Protein AF-A0A2K1WWA9-F1 (afdb_monomer)

Solvent-accessible surface area (backbone atoms only — not comparable to full-atom values): 3937 Å² total; per-residue (Å²): 135,72,87,88,79,85,84,83,67,69,44,49,38,60,68,67,35,41,86,23,69,88,49,98,77,73,84,46,57,80,74,65,54,73,65,60,52,51,51,52,53,54,52,49,52,58,54,64,74,56,73,54,63,69,60,59,60,72,79,104

Sequence (60 aa):
MPEPRWVISMGSCANGGGYYHYSYSVFRGCPPTAEALLYGLLQLQKKIHRPKDFLHWWTK

Structure (mmCIF, N/CA/C/O backbone):
data_AF-A0A2K1WWA9-F1
#
_entry.id   AF-A0A2K1WWA9-F1
#
loop_
_atom_site.group_PDB
_atom_site.id
_atom_site.type_symbol
_atom_site.label_atom_id
_atom_site.label_alt_id
_atom_site.label_comp_id
_atom_site.label_asym_id
_atom_site.label_entity_id
_atom_site.label_seq_id
_atom_site.pdbx_PDB_ins_code
_atom_site.Cartn_x
_atom_site.Cartn_y
_atom_site.Cartn_z
_atom_site.occupancy
_atom_site.B_iso_or_equiv
_atom_site.auth_seq_id
_atom_site.auth_comp_id
_atom_site.auth_asym_id
_atom_site.auth_atom_id
_atom_site.pdbx_PDB_model_num
ATOM 1 N N . MET A 1 1 ? -16.553 -6.135 -4.807 1.00 69.81 1 MET A N 1
ATOM 2 C CA . MET A 1 1 ? -16.137 -6.369 -3.402 1.00 69.81 1 MET A CA 1
ATOM 3 C C . MET A 1 1 ? -17.233 -5.864 -2.466 1.00 69.81 1 MET A C 1
ATOM 5 O O . MET A 1 1 ? -17.747 -4.790 -2.751 1.00 69.81 1 MET A O 1
ATOM 9 N N . PRO A 1 2 ? -17.605 -6.591 -1.402 1.00 82.75 2 PRO A N 1
ATOM 10 C CA . PRO A 1 2 ? -18.550 -6.127 -0.372 1.00 82.75 2 PRO A CA 1
ATOM 11 C C . PRO A 1 2 ? -17.917 -5.070 0.558 1.00 82.75 2 PRO A C 1
ATOM 13 O O . PRO A 1 2 ? -16.700 -5.066 0.703 1.00 82.75 2 PRO A O 1
ATOM 16 N N . GLU A 1 3 ? -18.702 -4.151 1.137 1.00 76.44 3 GLU A N 1
ATOM 17 C CA . GLU A 1 3 ? -18.238 -3.244 2.212 1.00 76.44 3 GLU A CA 1
ATOM 18 C C . GLU A 1 3 ? -18.026 -4.003 3.535 1.00 76.44 3 GLU A C 1
ATOM 20 O O . GLU A 1 3 ? -18.772 -4.951 3.785 1.00 76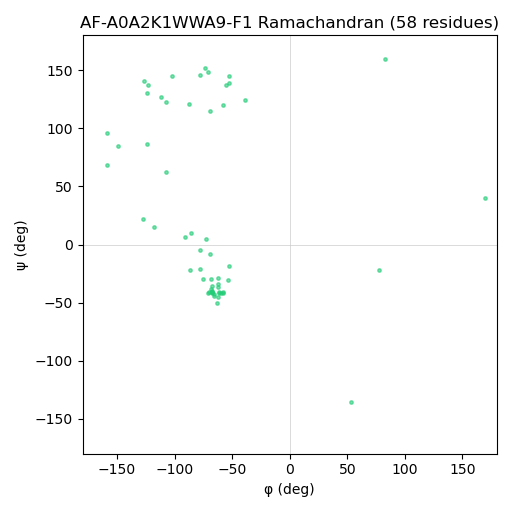.44 3 GLU A O 1
ATOM 25 N N . PRO A 1 4 ? -17.073 -3.598 4.405 1.00 82.94 4 PRO A N 1
ATOM 26 C CA . PRO A 1 4 ? -16.066 -2.534 4.268 1.00 82.94 4 PRO A CA 1
ATOM 27 C C . PRO A 1 4 ? -14.872 -2.940 3.386 1.00 82.94 4 PRO A C 1
ATOM 29 O O . PRO A 1 4 ? -14.441 -4.091 3.372 1.00 82.94 4 PRO A O 1
ATOM 32 N N . ARG A 1 5 ? -14.319 -1.976 2.639 1.00 83.38 5 ARG A N 1
ATOM 33 C CA . ARG A 1 5 ? -13.220 -2.209 1.686 1.00 83.38 5 ARG A CA 1
ATOM 34 C C . ARG A 1 5 ? -12.024 -1.331 2.007 1.00 83.38 5 ARG A C 1
ATOM 36 O O . ARG A 1 5 ? -12.177 -0.132 2.229 1.00 83.38 5 ARG A O 1
ATOM 43 N N . TRP A 1 6 ? -10.832 -1.913 1.938 1.00 83.44 6 TRP A N 1
ATOM 44 C CA . TRP A 1 6 ? -9.571 -1.194 2.081 1.00 83.44 6 TRP A CA 1
ATOM 45 C C . TRP A 1 6 ? -8.664 -1.489 0.893 1.00 83.44 6 TRP A C 1
ATOM 47 O O . TRP A 1 6 ? -8.608 -2.618 0.412 1.00 83.44 6 TRP A O 1
ATOM 57 N N . VAL A 1 7 ? -7.956 -0.463 0.426 1.00 84.75 7 VAL A N 1
ATOM 58 C CA . VAL A 1 7 ? -7.007 -0.552 -0.686 1.00 84.75 7 VAL A CA 1
ATOM 59 C C . VAL A 1 7 ? -5.660 -0.050 -0.184 1.00 84.75 7 VAL A C 1
ATOM 61 O O . VAL A 1 7 ? -5.588 1.012 0.435 1.00 84.75 7 VAL A O 1
ATOM 64 N N . ILE A 1 8 ? -4.607 -0.828 -0.426 1.00 81.00 8 ILE A N 1
ATOM 65 C CA . ILE A 1 8 ? -3.222 -0.426 -0.177 1.00 81.00 8 ILE A CA 1
ATOM 66 C C . ILE A 1 8 ? -2.573 -0.183 -1.535 1.00 81.00 8 ILE A C 1
ATOM 68 O O . ILE A 1 8 ? -2.521 -1.086 -2.369 1.00 81.00 8 ILE A O 1
ATOM 72 N N . SER A 1 9 ? -2.050 1.021 -1.737 1.00 76.38 9 SER A N 1
ATOM 73 C CA . SER A 1 9 ? -1.209 1.341 -2.886 1.00 76.38 9 SER A CA 1
ATOM 74 C C . SER A 1 9 ? 0.248 1.004 -2.555 1.00 76.38 9 SER A C 1
ATOM 76 O O . SER A 1 9 ? 0.807 1.489 -1.572 1.00 76.38 9 SER A O 1
ATOM 78 N N . MET A 1 10 ? 0.859 0.120 -3.347 1.00 76.75 10 MET A N 1
ATOM 79 C CA . MET A 1 10 ? 2.214 -0.386 -3.101 1.00 76.75 10 MET A CA 1
ATOM 80 C C . MET A 1 10 ? 3.186 0.118 -4.163 1.00 76.75 10 MET A C 1
ATOM 82 O O . MET A 1 10 ? 2.963 -0.056 -5.360 1.00 76.75 10 MET A O 1
ATOM 86 N N . GLY A 1 11 ? 4.286 0.723 -3.715 1.00 70.44 11 GLY A N 1
ATOM 87 C CA . GLY A 1 11 ? 5.291 1.322 -4.592 1.00 70.44 11 GLY A CA 1
ATOM 88 C C . GLY A 1 11 ? 4.931 2.736 -5.067 1.00 70.44 11 GLY A C 1
ATOM 89 O O . GLY A 1 11 ? 3.777 3.165 -5.050 1.00 70.44 11 GLY A O 1
ATOM 90 N N . SER A 1 12 ? 5.945 3.485 -5.502 1.00 66.25 12 SER A N 1
ATOM 91 C CA . SER A 1 12 ? 5.797 4.884 -5.932 1.00 66.25 12 SER A CA 1
ATOM 92 C C . SER A 1 12 ? 4.869 5.051 -7.144 1.00 66.25 12 SER A C 1
ATOM 94 O O . SER A 1 12 ? 4.183 6.065 -7.245 1.00 66.25 12 SER A O 1
ATOM 96 N N . CYS A 1 13 ? 4.764 4.043 -8.017 1.00 70.31 13 CYS A N 1
ATOM 97 C CA . CYS A 1 13 ? 3.832 4.057 -9.147 1.00 70.31 13 CYS A CA 1
ATOM 98 C C . CYS A 1 13 ? 2.358 4.008 -8.737 1.00 70.31 13 CYS A C 1
ATOM 100 O O . CYS A 1 13 ? 1.559 4.738 -9.316 1.00 70.31 13 CYS A O 1
ATOM 102 N N . ALA A 1 14 ? 1.999 3.195 -7.741 1.00 66.88 14 ALA A N 1
ATOM 103 C CA . ALA A 1 14 ? 0.613 3.075 -7.282 1.00 66.88 14 ALA A CA 1
ATOM 104 C C . ALA A 1 14 ? 0.181 4.246 -6.381 1.00 66.88 14 ALA A C 1
ATOM 106 O O . ALA A 1 14 ? -1.012 4.498 -6.227 1.00 66.88 14 ALA A O 1
ATOM 107 N N . ASN A 1 15 ? 1.146 4.951 -5.781 1.00 70.69 15 ASN A N 1
ATOM 108 C CA . ASN A 1 15 ? 0.893 6.083 -4.886 1.00 70.69 15 ASN A CA 1
ATOM 109 C C . ASN A 1 15 ? 0.746 7.427 -5.619 1.00 70.69 15 ASN A C 1
ATOM 111 O O . ASN A 1 15 ? 0.161 8.351 -5.064 1.00 70.69 15 ASN A O 1
ATOM 115 N N . GLY A 1 16 ? 1.267 7.554 -6.843 1.00 68.25 16 GLY A N 1
ATOM 116 C CA . GLY A 1 16 ? 1.202 8.812 -7.592 1.00 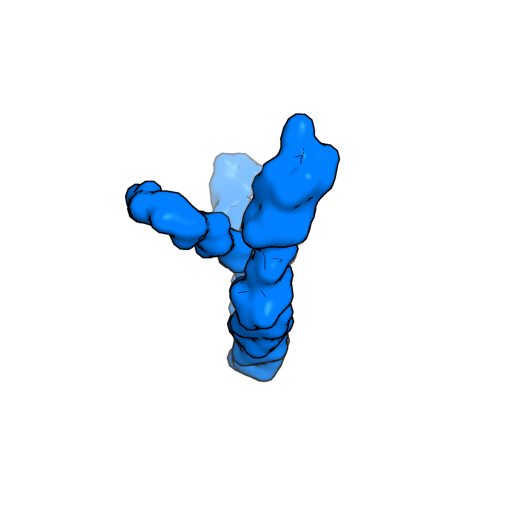68.25 16 GLY A CA 1
ATOM 117 C C . GLY A 1 16 ? 2.068 8.833 -8.847 1.00 68.25 16 GLY A C 1
ATOM 118 O O . GLY A 1 16 ? 2.760 9.813 -9.087 1.00 68.25 16 GLY A O 1
ATOM 119 N N . GLY A 1 17 ? 2.125 7.737 -9.612 1.00 64.19 17 GLY A N 1
ATOM 120 C CA . GLY A 1 17 ? 2.870 7.665 -10.881 1.00 64.19 17 GLY A CA 1
ATOM 121 C C . GLY A 1 17 ? 4.393 7.515 -10.747 1.00 64.19 17 GLY A C 1
ATOM 122 O O . GLY A 1 17 ? 5.039 6.972 -11.647 1.00 64.19 17 GLY A O 1
ATOM 123 N N . GLY A 1 18 ? 4.971 7.891 -9.605 1.00 64.88 18 GLY A N 1
ATOM 124 C CA . GLY A 1 18 ? 6.374 7.652 -9.266 1.00 64.88 18 GLY A CA 1
ATOM 125 C C . GLY A 1 18 ? 7.342 8.166 -10.335 1.00 64.88 18 GLY A C 1
ATOM 126 O O . GLY A 1 18 ? 7.179 9.252 -10.883 1.00 64.88 18 GLY A O 1
ATOM 127 N N . TYR A 1 19 ? 8.343 7.357 -10.679 1.00 53.03 19 TYR A N 1
ATOM 128 C CA . TYR A 1 19 ? 9.393 7.700 -11.651 1.00 53.03 19 TYR A CA 1
ATOM 129 C C . TYR A 1 19 ? 8.900 7.705 -13.124 1.00 53.03 19 TYR A C 1
ATOM 131 O O . TYR A 1 19 ? 9.673 7.911 -14.055 1.00 53.03 19 TYR A O 1
ATOM 139 N N . TYR A 1 20 ? 7.595 7.512 -13.346 1.00 52.22 20 TYR A N 1
ATOM 140 C CA . TYR A 1 20 ? 6.929 7.497 -14.653 1.00 52.22 20 TYR A CA 1
ATOM 141 C C . TYR A 1 20 ? 5.726 8.435 -14.745 1.00 52.22 20 TYR A C 1
ATOM 143 O O . TYR A 1 20 ? 4.894 8.291 -15.640 1.00 52.22 20 TYR A O 1
ATOM 151 N N . HIS A 1 21 ? 5.666 9.447 -13.881 1.00 60.34 21 HIS A N 1
ATOM 152 C CA . HIS A 1 21 ? 4.627 10.476 -13.926 1.00 60.34 21 HIS A CA 1
ATO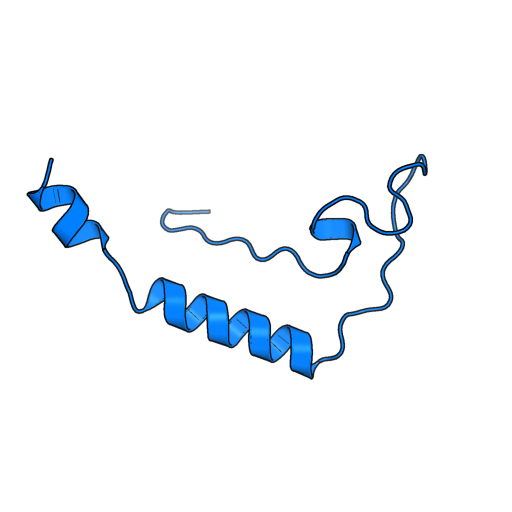M 153 C C . HIS A 1 21 ? 4.482 11.160 -15.311 1.00 60.34 21 HIS A C 1
ATOM 155 O O . HIS A 1 21 ? 3.439 11.729 -15.602 1.00 60.34 21 HIS A O 1
ATOM 161 N N . TYR A 1 22 ? 5.497 11.057 -16.184 1.00 54.00 22 TYR A N 1
ATOM 162 C CA . TYR A 1 22 ? 5.498 11.574 -17.562 1.00 54.00 22 TYR A CA 1
ATOM 163 C C . TYR A 1 22 ? 5.653 10.500 -18.667 1.00 54.00 22 TYR A C 1
ATOM 165 O O . TYR A 1 22 ? 5.970 10.839 -19.804 1.00 54.00 22 TYR A O 1
ATOM 173 N N . SER A 1 23 ? 5.465 9.203 -18.381 1.00 52.47 23 SER A N 1
ATOM 174 C CA . SER A 1 23 ? 5.575 8.129 -19.397 1.00 52.47 23 SER A CA 1
ATOM 175 C C . SER A 1 23 ? 4.211 7.618 -19.880 1.00 52.47 23 SER A C 1
ATOM 177 O O . SER A 1 23 ? 3.289 7.501 -19.078 1.00 52.47 23 SER A O 1
ATOM 179 N N . TYR A 1 24 ? 4.099 7.242 -21.159 1.00 50.03 24 TYR A N 1
ATOM 180 C CA . TYR A 1 24 ? 2.836 6.883 -21.830 1.00 50.03 24 TYR A CA 1
ATOM 181 C C . TYR A 1 24 ? 2.280 5.473 -21.518 1.00 50.03 24 TYR A C 1
ATOM 183 O O . TYR A 1 24 ? 1.189 5.135 -21.967 1.00 50.03 24 TYR A O 1
ATOM 191 N N . SER A 1 25 ? 3.003 4.640 -20.761 1.00 48.25 25 SER A N 1
ATOM 192 C CA . SER A 1 25 ? 2.631 3.241 -20.469 1.00 48.25 25 SER A CA 1
ATOM 193 C C . SER A 1 25 ? 3.343 2.739 -19.197 1.00 48.25 25 SER A C 1
ATOM 195 O O . SER A 1 25 ? 4.292 1.958 -19.242 1.00 48.25 25 SER A O 1
ATOM 197 N N . VAL A 1 26 ? 2.943 3.295 -18.054 1.00 40.50 26 VAL A N 1
ATOM 198 C CA . VAL A 1 26 ? 3.632 3.300 -16.747 1.00 40.50 26 VAL A CA 1
ATOM 199 C C . VAL A 1 26 ? 3.952 1.901 -16.148 1.00 40.50 26 VAL A C 1
ATOM 201 O O . VAL A 1 26 ? 3.048 1.170 -15.766 1.00 40.50 26 VAL A O 1
ATOM 204 N N . PHE A 1 27 ? 5.244 1.603 -15.913 1.00 41.59 27 PHE A N 1
ATOM 205 C CA . PHE A 1 27 ? 5.800 0.717 -14.849 1.00 41.59 27 PHE A CA 1
ATOM 206 C C . PHE A 1 27 ? 7.235 1.104 -14.314 1.00 41.59 27 PHE A C 1
ATOM 208 O O . PHE A 1 27 ? 8.238 0.591 -14.811 1.00 41.59 27 PHE A O 1
ATOM 215 N N . ARG A 1 28 ? 7.420 2.028 -13.342 1.00 33.12 28 ARG A N 1
ATOM 216 C CA . ARG A 1 28 ? 8.740 2.274 -12.670 1.00 33.12 28 ARG A CA 1
ATOM 217 C C . ARG A 1 28 ? 8.606 2.129 -11.155 1.00 33.12 28 ARG A C 1
ATOM 219 O O . ARG A 1 28 ? 8.466 3.112 -10.426 1.00 33.12 28 ARG A O 1
ATOM 226 N N . GLY A 1 29 ? 8.749 0.908 -10.665 1.00 46.44 29 GLY A N 1
ATOM 227 C CA . GLY A 1 29 ? 8.890 0.672 -9.236 1.00 46.44 29 GLY A CA 1
ATOM 228 C C . GLY A 1 29 ? 9.540 -0.666 -8.970 1.00 46.44 29 GLY A C 1
ATOM 229 O O . GLY A 1 29 ? 8.859 -1.681 -8.930 1.00 46.44 29 GLY A O 1
ATOM 230 N N . CYS A 1 30 ? 10.857 -0.625 -8.773 1.00 56.00 30 CYS A N 1
ATOM 231 C CA . CYS A 1 30 ? 11.600 -1.601 -7.988 1.00 56.00 30 CYS A CA 1
ATOM 232 C C . CYS A 1 30 ? 10.749 -1.992 -6.760 1.00 56.00 30 CYS A C 1
ATOM 234 O O . CYS A 1 30 ? 10.279 -1.082 -6.066 1.00 56.00 30 CYS A O 1
ATOM 236 N N . PRO A 1 31 ? 10.452 -3.285 -6.548 1.00 54.41 31 PRO A N 1
ATOM 237 C CA . PRO A 1 31 ? 9.491 -3.711 -5.538 1.00 54.41 31 PRO A CA 1
ATOM 238 C C . PRO A 1 31 ? 9.888 -3.146 -4.165 1.00 54.41 31 PRO A C 1
ATOM 240 O O . PRO A 1 31 ? 11.077 -3.156 -3.838 1.00 54.41 31 PRO A O 1
ATOM 243 N N . PRO A 1 32 ? 8.939 -2.626 -3.358 1.00 60.59 32 PRO A N 1
ATOM 244 C CA . PRO A 1 32 ? 9.243 -2.287 -1.971 1.00 60.59 32 PRO A CA 1
ATOM 245 C C . PRO A 1 32 ? 9.858 -3.519 -1.298 1.00 60.59 32 PRO A C 1
ATOM 247 O O . PRO A 1 32 ? 9.405 -4.641 -1.541 1.00 60.59 32 PRO A O 1
ATOM 250 N N . THR A 1 33 ? 10.892 -3.330 -0.476 1.00 66.56 33 THR A N 1
ATOM 251 C CA . THR A 1 33 ? 11.470 -4.431 0.304 1.00 66.56 33 THR A CA 1
ATOM 252 C C . THR A 1 33 ? 10.366 -5.135 1.094 1.00 66.56 33 THR A C 1
ATOM 254 O O . THR A 1 33 ? 9.400 -4.503 1.536 1.00 66.56 33 THR A O 1
ATOM 257 N N . ALA A 1 34 ? 10.485 -6.455 1.261 1.00 71.94 34 ALA A N 1
ATOM 258 C CA . ALA A 1 34 ? 9.459 -7.273 1.913 1.00 71.94 34 ALA A CA 1
ATOM 259 C C . ALA A 1 34 ? 9.075 -6.740 3.311 1.00 71.94 34 ALA A C 1
ATOM 261 O O . ALA A 1 34 ? 7.919 -6.831 3.721 1.00 71.94 34 ALA A O 1
ATOM 262 N N . GLU A 1 35 ? 10.019 -6.105 4.007 1.00 74.50 35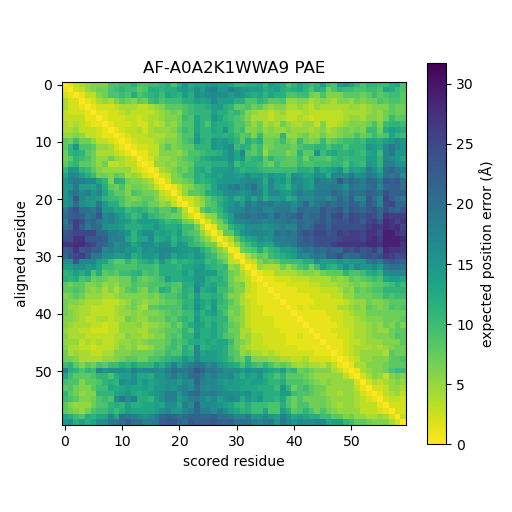 GLU A N 1
ATOM 263 C CA . GLU A 1 35 ? 9.806 -5.461 5.306 1.00 74.50 35 GLU A CA 1
ATOM 264 C C . GLU A 1 35 ? 8.888 -4.232 5.224 1.00 74.50 35 GLU A C 1
ATOM 266 O O . GLU A 1 35 ? 8.000 -4.070 6.061 1.00 74.50 35 GLU A O 1
ATOM 271 N N . ALA A 1 36 ? 9.042 -3.388 4.198 1.00 72.44 36 ALA A N 1
ATOM 272 C CA . ALA A 1 36 ? 8.191 -2.213 3.999 1.00 72.44 36 ALA A CA 1
ATOM 273 C C . ALA A 1 36 ? 6.749 -2.616 3.653 1.00 72.44 36 ALA A C 1
ATOM 275 O O . ALA A 1 36 ? 5.790 -1.989 4.111 1.00 72.44 36 ALA A O 1
ATOM 276 N N . LEU A 1 37 ? 6.595 -3.702 2.892 1.00 75.81 37 LEU A N 1
ATOM 277 C CA . LEU A 1 37 ? 5.296 -4.299 2.600 1.00 75.81 37 LEU A CA 1
ATOM 278 C C . LEU A 1 37 ? 4.614 -4.820 3.873 1.00 75.81 37 LEU A C 1
ATOM 280 O O . LEU A 1 37 ? 3.455 -4.491 4.142 1.00 75.81 37 LEU A O 1
ATOM 284 N N . LEU A 1 38 ? 5.342 -5.603 4.672 1.00 82.25 38 LEU A N 1
ATOM 285 C CA . LEU A 1 38 ? 4.837 -6.155 5.927 1.00 82.25 38 LEU A CA 1
ATOM 286 C C . LEU A 1 38 ? 4.429 -5.043 6.901 1.00 82.25 38 LEU A C 1
ATOM 288 O O . LEU A 1 38 ? 3.361 -5.109 7.512 1.00 82.25 38 LEU A O 1
ATOM 292 N N . TYR A 1 39 ? 5.235 -3.985 6.998 1.00 85.25 39 TYR A N 1
ATOM 293 C CA . TYR A 1 39 ? 4.918 -2.822 7.819 1.00 85.25 39 TYR A CA 1
ATOM 294 C C . TYR A 1 39 ? 3.625 -2.122 7.365 1.00 85.25 39 TYR A C 1
ATOM 296 O O . TYR A 1 39 ? 2.781 -1.784 8.199 1.00 85.25 39 TYR A O 1
ATOM 304 N N . GLY A 1 40 ? 3.417 -1.976 6.052 1.00 83.50 40 GLY A N 1
ATOM 305 C CA . GLY A 1 40 ? 2.180 -1.427 5.487 1.00 83.50 40 GLY A CA 1
ATOM 306 C C . GLY A 1 40 ? 0.935 -2.258 5.827 1.00 83.50 40 GLY A C 1
ATOM 307 O O . GLY A 1 40 ? -0.100 -1.697 6.196 1.00 83.50 40 GLY A O 1
ATOM 308 N N . LEU A 1 41 ? 1.039 -3.592 5.787 1.00 86.00 41 LEU A N 1
ATOM 309 C CA . LEU A 1 41 ? -0.044 -4.498 6.193 1.00 86.00 41 LEU A CA 1
ATOM 310 C C . LEU A 1 41 ? -0.358 -4.390 7.691 1.00 86.00 41 LEU A C 1
ATOM 312 O O . LEU A 1 41 ? -1.525 -4.279 8.071 1.00 86.00 41 LEU A O 1
ATOM 316 N N . LEU A 1 42 ? 0.669 -4.342 8.545 1.00 89.25 42 LEU A N 1
ATOM 317 C CA . LEU A 1 42 ? 0.502 -4.151 9.991 1.00 89.25 42 LEU A CA 1
ATOM 318 C C . LEU A 1 42 ? -0.157 -2.802 10.314 1.00 89.25 42 LEU A C 1
ATOM 320 O O . LEU A 1 42 ? -0.983 -2.700 11.226 1.00 89.25 42 LEU A O 1
ATOM 324 N N . GLN A 1 43 ? 0.166 -1.753 9.557 1.00 86.50 43 GLN A N 1
ATOM 325 C CA . GLN A 1 43 ? -0.466 -0.445 9.704 1.00 86.50 43 GLN A CA 1
ATOM 326 C C . GLN A 1 43 ? -1.935 -0.459 9.263 1.00 86.50 43 GLN A C 1
ATOM 328 O O . GLN A 1 43 ? -2.777 0.145 9.936 1.00 86.50 43 GLN A O 1
ATOM 333 N N . LEU A 1 44 ? -2.271 -1.185 8.191 1.00 87.00 44 LEU A N 1
ATOM 334 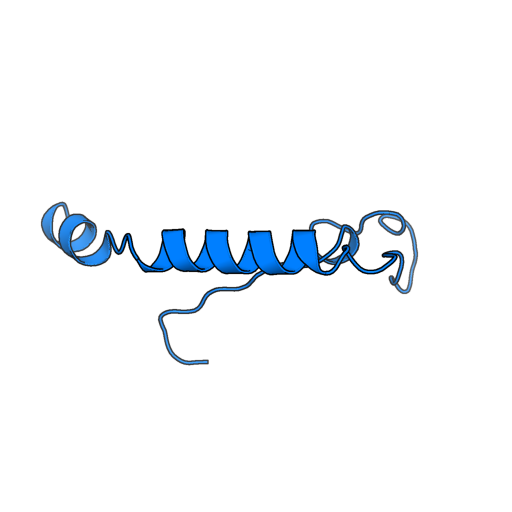C CA . LEU A 1 44 ? -3.665 -1.385 7.800 1.00 87.00 44 LEU A CA 1
ATOM 335 C C . LEU A 1 44 ? -4.437 -2.135 8.891 1.00 87.00 44 LEU A C 1
ATOM 337 O O . LEU A 1 44 ? -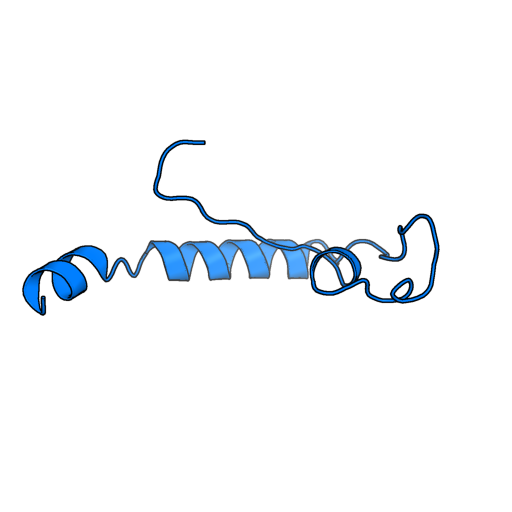5.524 -1.703 9.271 1.00 87.00 44 LEU A O 1
ATOM 341 N N . GLN A 1 45 ? -3.861 -3.199 9.452 1.00 86.62 45 GLN A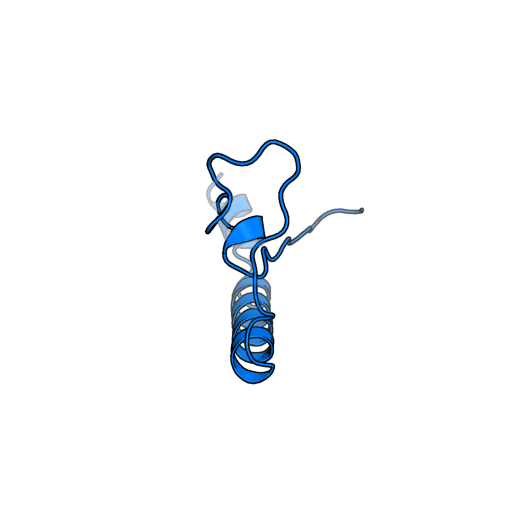 N 1
ATOM 342 C CA . GLN A 1 45 ? -4.486 -3.962 10.532 1.00 86.62 45 GLN A CA 1
ATOM 343 C C . GLN A 1 45 ? -4.800 -3.074 11.749 1.00 86.62 45 GLN A C 1
ATOM 345 O O . GLN A 1 45 ? -5.902 -3.143 12.294 1.00 86.62 45 GLN A O 1
ATOM 350 N N . LYS A 1 46 ? -3.890 -2.162 12.125 1.00 88.19 46 LYS A N 1
ATOM 351 C CA . LYS A 1 46 ? -4.136 -1.162 13.183 1.00 88.19 46 LYS A CA 1
ATOM 352 C C . LYS A 1 46 ? -5.282 -0.200 12.848 1.00 88.19 46 LYS A C 1
ATOM 354 O O . LYS A 1 46 ? -5.995 0.224 13.755 1.00 88.19 46 LYS A O 1
ATOM 359 N N . LYS A 1 47 ? -5.463 0.156 11.570 1.00 85.44 47 LYS A N 1
ATOM 360 C CA . LYS A 1 47 ? -6.567 1.016 11.112 1.00 85.44 47 LYS A CA 1
ATOM 361 C C . LYS A 1 47 ? -7.913 0.291 11.185 1.00 85.44 47 LYS A C 1
ATOM 363 O O . LYS A 1 47 ? -8.879 0.888 11.644 1.00 85.44 47 LYS A O 1
ATOM 368 N N . ILE A 1 48 ? -7.959 -0.982 10.792 1.00 87.25 48 ILE A N 1
ATOM 369 C CA . ILE A 1 48 ? -9.172 -1.815 10.857 1.00 87.25 48 ILE A CA 1
ATOM 370 C C . ILE A 1 48 ? -9.572 -2.083 12.311 1.00 87.25 48 ILE A C 1
ATOM 372 O O . ILE A 1 48 ? -10.747 -2.007 12.646 1.00 87.25 48 ILE A O 1
ATOM 376 N N . HIS A 1 49 ? -8.599 -2.326 13.194 1.00 85.62 49 HIS A N 1
ATOM 377 C CA . HIS A 1 49 ? -8.848 -2.574 14.617 1.00 85.62 49 HIS A CA 1
ATOM 378 C C . HIS A 1 49 ? -9.347 -1.337 15.391 1.00 85.62 49 HIS A C 1
ATOM 380 O O . HIS A 1 49 ? -9.775 -1.455 16.535 1.00 85.62 49 HIS A O 1
ATOM 386 N N . ARG A 1 50 ? -9.343 -0.146 14.779 1.00 78.56 50 ARG A N 1
ATOM 387 C CA . ARG A 1 50 ? -9.968 1.065 15.333 1.00 78.56 50 ARG A CA 1
ATOM 388 C C . ARG A 1 50 ? -11.248 1.437 14.566 1.00 78.56 50 ARG A C 1
ATOM 390 O O . ARG A 1 50 ? -11.281 2.522 13.976 1.00 78.56 50 ARG A O 1
ATOM 397 N N . PRO A 1 51 ? -12.301 0.595 14.557 1.00 72.12 51 PRO A N 1
ATOM 398 C CA . PRO A 1 51 ? -13.550 0.954 13.906 1.00 72.12 51 PRO A CA 1
ATOM 399 C C . PRO A 1 51 ? -14.222 2.067 14.716 1.00 72.12 51 PRO A C 1
ATOM 401 O O . PRO A 1 51 ? -14.601 1.885 15.871 1.00 72.12 51 PRO A O 1
ATOM 404 N N . LYS A 1 52 ? -14.342 3.253 14.118 1.00 74.75 52 LYS A N 1
ATOM 405 C CA . LYS A 1 52 ? -15.106 4.370 14.694 1.00 74.75 52 LYS A CA 1
ATOM 406 C C . LYS A 1 52 ? -16.562 4.363 14.234 1.00 74.75 52 LYS A C 1
ATOM 408 O O . LYS A 1 52 ? -17.283 5.295 14.563 1.00 74.75 52 LYS A O 1
ATOM 413 N N . ASP A 1 53 ? -16.992 3.333 13.508 1.00 75.62 53 ASP A N 1
ATOM 414 C CA .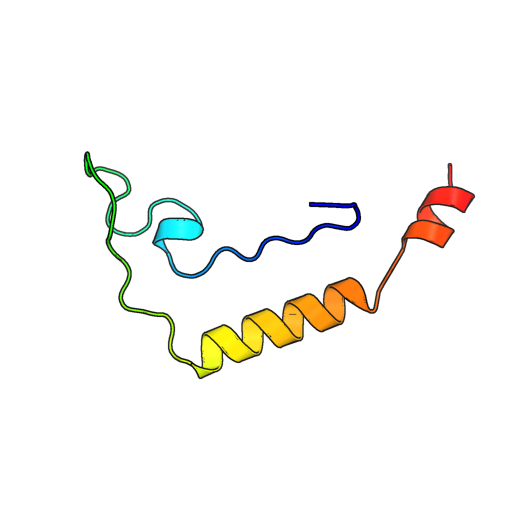 ASP A 1 53 ? -18.297 3.282 12.841 1.00 75.62 53 ASP A CA 1
ATOM 415 C C . ASP A 1 53 ? -19.457 3.448 13.828 1.00 75.62 53 ASP A C 1
ATOM 417 O O . ASP A 1 53 ? -20.373 4.225 13.578 1.00 75.62 53 ASP A O 1
ATOM 421 N N . PHE A 1 54 ? -19.365 2.813 15.000 1.00 70.69 54 PHE A N 1
ATOM 422 C CA . PHE A 1 54 ? -20.371 2.948 16.055 1.00 70.69 54 PHE A CA 1
ATOM 423 C C . PHE A 1 54 ? -20.430 4.365 16.647 1.00 70.69 54 PHE A C 1
ATOM 425 O O . PHE A 1 54 ? -21.509 4.921 16.830 1.00 70.69 54 PHE A O 1
ATOM 432 N N . LEU A 1 55 ? -19.272 4.984 16.902 1.00 76.06 55 LEU A N 1
ATOM 433 C CA . LEU A 1 55 ? -19.208 6.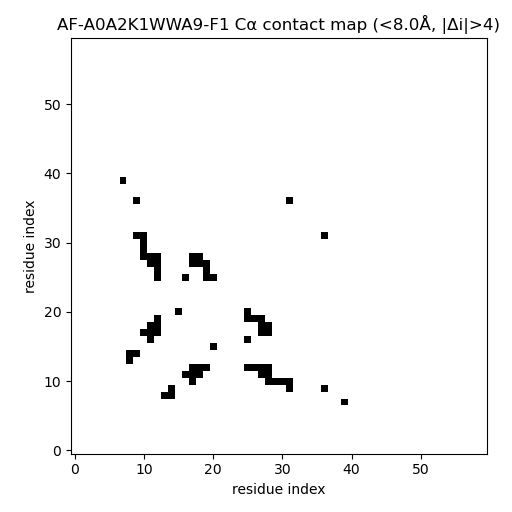362 17.400 1.00 76.06 55 LEU A CA 1
ATOM 434 C C . LEU A 1 55 ? -19.703 7.361 16.347 1.00 76.06 55 LEU A C 1
ATOM 436 O O . LEU A 1 55 ? -20.433 8.283 16.683 1.00 76.06 55 LEU A O 1
ATOM 440 N N . HIS A 1 56 ? -19.338 7.151 15.081 1.00 76.38 56 HIS A N 1
ATOM 441 C CA . HIS A 1 56 ? -19.731 7.998 13.959 1.00 76.38 56 HIS A CA 1
ATOM 442 C C . HIS A 1 56 ? -21.233 7.895 13.656 1.00 76.38 56 HIS A C 1
ATOM 444 O O . HIS A 1 56 ? -21.824 8.869 13.200 1.00 76.38 56 HIS A O 1
ATOM 450 N N . TRP A 1 57 ? -21.851 6.743 13.938 1.00 75.06 57 TRP A N 1
ATOM 451 C CA . TRP A 1 57 ? -23.303 6.566 13.909 1.00 75.06 57 TRP A CA 1
ATOM 452 C C . TRP A 1 57 ? -24.004 7.309 15.051 1.00 75.06 57 TRP A C 1
ATOM 454 O O . TRP A 1 57 ? -25.036 7.920 14.818 1.00 75.06 57 TRP A O 1
ATOM 464 N N . TRP A 1 58 ? -23.441 7.295 16.263 1.00 72.94 58 TRP A N 1
ATOM 465 C CA . TRP A 1 58 ? -24.069 7.905 17.441 1.00 72.94 58 TRP A CA 1
ATOM 466 C C . TRP A 1 58 ? -23.986 9.441 17.469 1.00 72.94 58 TRP A C 1
ATOM 468 O O . TRP A 1 58 ? -24.865 10.098 18.013 1.00 72.94 58 TRP A O 1
ATOM 478 N N . THR A 1 59 ? -22.937 10.030 16.884 1.00 78.75 59 THR A N 1
ATOM 479 C CA . THR A 1 59 ? -22.778 11.495 16.771 1.00 78.75 59 THR A CA 1
ATOM 480 C C . THR A 1 59 ? -23.462 12.111 15.543 1.00 78.75 59 THR A C 1
ATOM 482 O O . THR A 1 59 ? -23.198 13.274 15.233 1.00 78.75 59 THR A O 1
ATOM 485 N N . LYS A 1 60 ? -24.284 11.348 14.816 1.00 57.28 60 LYS A N 1
ATOM 486 C CA . LYS A 1 60 ? -25.034 11.797 13.639 1.00 57.28 60 LYS A CA 1
ATOM 487 C C . LYS A 1 60 ? -26.528 11.786 13.937 1.00 57.28 60 LYS A C 1
ATOM 489 O O . LYS A 1 60 ? -27.204 12.712 13.443 1.00 57.28 60 LYS A O 1
#

Radius of gyration: 16.17 Å; Cα contacts (8 Å, |Δi|>4): 34; chains: 1; bounding box: 37×19×39 Å

Organism: Populus trichocarpa (NCBI:txid3694)

Foldseek 3Di:
DDPPDDDDQFFCCSVQNHPNNPPPDDDDGDGDPPVVVVVSVVVVVVVVVPDCPVVVVVVD

pLDDT: mean 70.75, std 13.64, range [33.12, 89.25]

Secondary structure (DSSP, 8-state):
-PSS------HHHHHH-GGGTT-SS-----PPPHHHHHHHHHHHHHHHTS--HHHHHHT-

Mean predicted aligned error: 10.19 Å